Protein AF-A0A942PAL1-F1 (afdb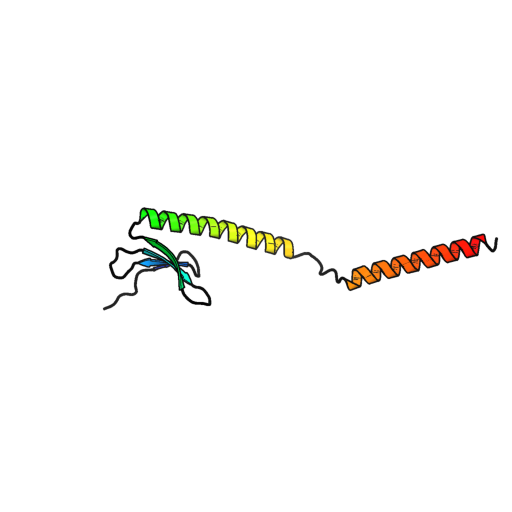_monomer)

Secondary structure (DSSP, 8-state):
--PPPPEEESSSSEEEEE-TTSS-EEEEEEETTEEEEEEEES-HHHHHHHHHHHHHHHHHHHHHHHHHHHHHTT-----HHHHHHHHHHHHHHHHHHHHHHHHHHH--

Mean predicted aligned error: 11.75 Å

Nearest PDB structures (foldseek):
  2ffg-assembly1_B  TM=6.424E-01  e=3.391E+00  Bacillus subtilis
  3s6g-assembly3_Y  TM=3.810E-01  e=1.963E+00  Maricaulis maris MCS10
  3s6h-assembly2_Y  TM=3.564E-01  e=1.449E+00  Maricaulis maris MCS10
  4nf1-assembly3_F  TM=3.445E-01  e=2.217E+00  Xylella fastidiosa Temecula1
  4nf9-assembly2_B  TM=4.362E-01  e=4.069E+00  Homo sapiens

Sequence (108 aa):
SGGVQPRLWLDAITHVVMGNDKRTYRLLTDTANGRRVLEESTDVPAMREAITRYVARRMVAREQALATTETREEAPKKSRGAVFAAFVLGALAGAAALFAAVWFTGNS

Structure (mmCIF, N/CA/C/O backbone):
data_AF-A0A942PAL1-F1
#
_entry.id   AF-A0A942PAL1-F1
#
loop_
_atom_site.group_PDB
_atom_site.id
_atom_site.type_symbol
_atom_site.label_atom_id
_atom_site.label_alt_id
_atom_site.label_comp_id
_atom_site.label_asym_id
_atom_site.label_entity_id
_atom_site.label_seq_id
_atom_site.pdbx_PDB_ins_code
_atom_site.Cartn_x
_atom_site.Cartn_y
_atom_site.Cartn_z
_atom_site.occupancy
_atom_site.B_iso_or_equiv
_atom_site.auth_seq_id
_atom_site.auth_comp_id
_atom_site.auth_asym_id
_atom_site.auth_atom_id
_atom_site.pdbx_PDB_model_num
ATOM 1 N N . SER A 1 1 ? -29.542 -5.592 16.926 1.00 44.38 1 SER A N 1
ATOM 2 C CA . SER A 1 1 ? -29.248 -4.677 15.802 1.00 44.38 1 SER A CA 1
ATOM 3 C C . SER A 1 1 ? -27.738 -4.497 15.696 1.00 44.38 1 SER A C 1
ATOM 5 O O . SER A 1 1 ? -27.172 -3.588 16.287 1.00 44.38 1 SER A O 1
ATOM 7 N N . GLY A 1 2 ? -27.052 -5.430 15.027 1.00 56.03 2 GLY A N 1
ATOM 8 C CA . GLY A 1 2 ? -25.597 -5.371 14.853 1.00 56.03 2 GLY A CA 1
ATOM 9 C C . GLY A 1 2 ? -25.242 -4.333 13.796 1.00 56.03 2 GLY A C 1
ATOM 10 O O . GLY A 1 2 ? -25.297 -4.630 12.608 1.00 56.03 2 GLY A O 1
ATOM 11 N N . GLY A 1 3 ? -24.954 -3.104 14.223 1.00 63.31 3 GLY A N 1
ATOM 12 C CA . GLY A 1 3 ? -24.419 -2.077 13.333 1.00 63.31 3 GLY A CA 1
ATOM 13 C C . GLY A 1 3 ? -23.101 -2.552 12.725 1.00 63.31 3 GLY A C 1
ATOM 14 O O . GLY A 1 3 ? -22.310 -3.214 13.398 1.00 63.31 3 GLY A O 1
ATOM 15 N N . VAL A 1 4 ? -22.880 -2.244 11.447 1.00 69.19 4 VAL A N 1
ATOM 16 C CA . VAL A 1 4 ? -21.623 -2.554 10.756 1.00 69.19 4 VAL A CA 1
ATOM 17 C C . VAL A 1 4 ? -20.461 -2.021 11.596 1.00 69.19 4 VAL A C 1
ATOM 19 O O . VAL A 1 4 ? -20.458 -0.848 11.968 1.00 69.19 4 VAL A O 1
ATOM 22 N N . GLN A 1 5 ? -19.492 -2.887 11.910 1.00 80.19 5 GLN A N 1
ATOM 23 C CA . GLN A 1 5 ? -18.290 -2.507 12.652 1.00 80.19 5 GLN A CA 1
ATOM 24 C C . GLN A 1 5 ? -17.651 -1.284 11.966 1.00 80.19 5 GLN A C 1
ATOM 26 O O . GLN A 1 5 ? -17.379 -1.366 10.762 1.00 80.19 5 GLN A O 1
ATOM 31 N N . PRO A 1 6 ? -17.434 -0.158 12.672 1.00 81.81 6 PRO A N 1
ATOM 32 C CA . PRO A 1 6 ? -16.880 1.042 12.058 1.00 81.81 6 PRO A CA 1
ATOM 33 C C . PRO A 1 6 ? -15.494 0.743 11.477 1.00 81.81 6 PRO A C 1
ATOM 35 O O . PRO A 1 6 ? -14.653 0.122 12.135 1.00 81.81 6 PRO A O 1
ATOM 38 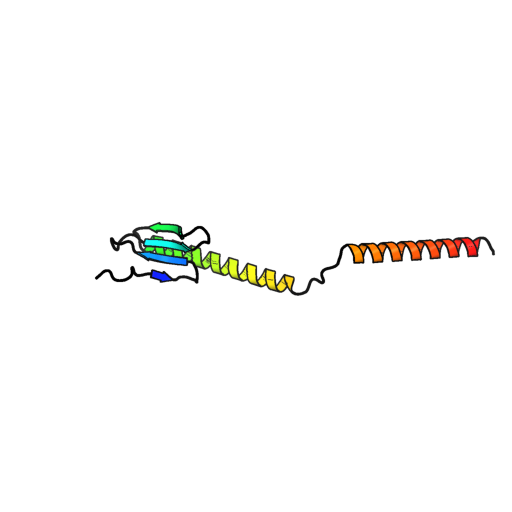N N . ARG A 1 7 ? -15.280 1.166 10.225 1.00 91.69 7 ARG A N 1
ATOM 39 C CA . ARG A 1 7 ? -14.028 0.987 9.479 1.00 91.69 7 ARG A CA 1
ATOM 40 C C . ARG A 1 7 ? -13.505 2.348 9.049 1.00 91.69 7 ARG A C 1
ATOM 42 O O . ARG A 1 7 ? -14.262 3.134 8.482 1.00 91.69 7 ARG A O 1
ATOM 49 N N . LEU A 1 8 ? -12.220 2.594 9.267 1.00 94.00 8 LEU A N 1
ATOM 50 C CA . LEU A 1 8 ? -11.511 3.743 8.715 1.00 94.00 8 LEU A CA 1
ATOM 51 C C . LEU A 1 8 ? -10.674 3.265 7.529 1.00 94.00 8 LEU A C 1
ATOM 53 O O . LEU A 1 8 ? -9.656 2.602 7.721 1.00 94.00 8 LEU A O 1
ATOM 57 N N . TRP A 1 9 ? -11.108 3.575 6.313 1.00 96.19 9 TRP A N 1
ATOM 58 C CA . TRP A 1 9 ? -10.365 3.238 5.100 1.00 96.19 9 TRP A CA 1
ATOM 59 C C . TRP A 1 9 ? -9.185 4.193 4.916 1.00 96.19 9 TRP A C 1
ATOM 61 O O . TRP A 1 9 ? -9.356 5.407 5.005 1.00 96.19 9 TRP A O 1
ATOM 71 N N . LEU A 1 10 ? -7.994 3.638 4.684 1.00 95.88 10 LEU A N 1
ATOM 72 C CA . LEU A 1 10 ? -6.776 4.404 4.399 1.00 95.88 10 LEU A CA 1
ATOM 73 C C . LEU A 1 10 ? -6.504 4.465 2.895 1.00 95.88 10 LEU A C 1
ATOM 75 O O . LEU A 1 10 ? -6.063 5.488 2.382 1.00 95.88 10 LEU A O 1
ATOM 79 N N . ASP A 1 11 ? -6.776 3.366 2.194 1.00 95.12 11 ASP A N 1
ATOM 80 C CA . ASP A 1 11 ? -6.765 3.271 0.737 1.00 95.12 11 ASP A CA 1
ATOM 81 C C . ASP A 1 11 ? -7.734 2.169 0.270 1.00 95.12 11 ASP A C 1
ATOM 83 O O . ASP A 1 11 ? -8.562 1.699 1.047 1.00 95.12 11 ASP A O 1
ATOM 87 N N . ALA A 1 12 ? -7.658 1.770 -1.003 1.00 94.81 12 ALA A N 1
ATOM 88 C CA . ALA A 1 12 ? -8.568 0.795 -1.604 1.00 94.81 12 ALA A CA 1
ATOM 89 C C . ALA A 1 12 ? -8.515 -0.611 -0.974 1.00 94.81 12 ALA A C 1
ATOM 91 O O . ALA A 1 12 ? -9.476 -1.361 -1.116 1.00 94.81 12 ALA A O 1
ATOM 92 N N . ILE A 1 13 ? -7.412 -0.986 -0.319 1.00 95.75 13 ILE 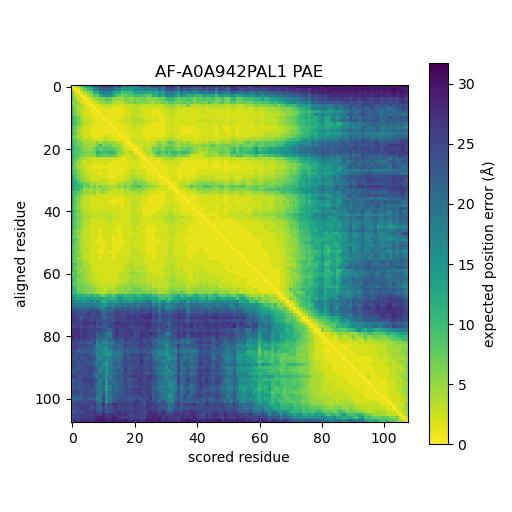A N 1
ATOM 93 C CA . ILE A 1 13 ? -7.218 -2.335 0.239 1.00 95.75 13 ILE A CA 1
ATOM 94 C C . ILE A 1 13 ? -6.870 -2.326 1.726 1.00 95.75 13 ILE A C 1
ATOM 96 O O . ILE A 1 13 ? -6.970 -3.362 2.376 1.00 95.75 13 ILE A O 1
ATOM 100 N N . THR A 1 14 ? -6.473 -1.185 2.284 1.00 97.56 14 THR A N 1
ATOM 101 C CA . THR A 1 14 ? -6.023 -1.075 3.669 1.00 97.56 14 THR A CA 1
ATOM 102 C C . THR A 1 14 ? -6.977 -0.227 4.493 1.00 97.56 14 THR A C 1
ATOM 104 O O . THR A 1 14 ? -7.330 0.895 4.124 1.00 97.56 14 THR A O 1
ATOM 107 N N . HIS A 1 15 ? -7.374 -0.749 5.650 1.00 96.94 15 HIS A N 1
ATOM 108 C CA . HIS A 1 15 ? -8.299 -0.084 6.558 1.00 96.94 15 HIS A CA 1
ATOM 109 C C . HIS A 1 15 ? -8.051 -0.481 8.014 1.00 96.94 15 HIS A C 1
ATOM 111 O O . HIS A 1 15 ? -7.497 -1.538 8.308 1.00 96.94 15 HIS A O 1
ATOM 117 N N . VAL A 1 16 ? -8.495 0.363 8.940 1.00 96.88 16 VAL A N 1
ATOM 118 C CA . VAL A 1 16 ? -8.510 0.068 10.374 1.00 96.88 16 VAL A CA 1
ATOM 119 C C . VAL A 1 16 ? -9.911 -0.365 10.775 1.00 96.88 16 VAL A C 1
ATOM 121 O O . VAL A 1 16 ? -10.891 0.309 10.454 1.00 96.88 16 VAL A O 1
ATOM 124 N N . VAL A 1 17 ? -10.009 -1.476 11.499 1.00 95.06 17 VAL A N 1
ATOM 125 C CA . VAL A 1 17 ? -11.244 -1.912 12.159 1.00 95.06 17 VAL A CA 1
ATOM 126 C C . VAL A 1 17 ? -11.083 -1.857 13.665 1.00 95.06 17 VAL A C 1
ATOM 128 O O . VAL A 1 17 ? -10.006 -2.109 14.204 1.00 95.06 17 VAL A O 1
ATOM 131 N N . MET A 1 18 ? -12.182 -1.560 14.344 1.00 92.56 18 MET A N 1
ATOM 132 C CA . MET A 1 18 ? -12.281 -1.691 15.790 1.00 92.56 18 MET A CA 1
ATOM 133 C C . MET A 1 18 ? -12.880 -3.060 16.127 1.00 92.56 18 MET A C 1
ATOM 135 O O . MET A 1 18 ? -13.830 -3.488 15.478 1.00 92.56 18 MET A O 1
ATOM 139 N N . GLY A 1 19 ? -12.338 -3.749 17.122 1.00 85.88 19 GLY A N 1
ATOM 140 C CA . GLY A 1 19 ? -12.866 -4.992 17.662 1.00 85.88 19 GLY A CA 1
ATOM 141 C C . GLY A 1 19 ? -14.240 -4.788 18.294 1.00 85.88 19 GLY A C 1
ATOM 142 O O . GLY A 1 19 ? -14.673 -3.668 18.577 1.00 85.88 19 GLY A O 1
ATOM 143 N N . ASN A 1 20 ? -14.950 -5.890 18.524 1.00 84.31 20 ASN A N 1
ATOM 144 C CA . ASN A 1 20 ? -16.290 -5.849 19.112 1.00 84.31 20 ASN A CA 1
ATOM 145 C C . ASN A 1 20 ? -16.298 -5.255 20.535 1.00 84.31 20 ASN A C 1
ATOM 147 O O . ASN A 1 20 ? -17.283 -4.658 20.958 1.00 84.31 20 ASN A O 1
ATOM 151 N N . ASP A 1 21 ? -15.173 -5.373 21.240 1.00 84.88 21 ASP A N 1
ATOM 152 C CA . ASP A 1 21 ? -14.913 -4.797 22.563 1.00 84.88 21 ASP A CA 1
ATOM 153 C C . ASP A 1 21 ? -14.716 -3.268 22.559 1.00 84.88 21 ASP A C 1
ATOM 155 O O . ASP A 1 21 ? -14.591 -2.662 23.623 1.00 84.88 21 ASP A O 1
ATOM 159 N N . LYS A 1 22 ? -14.676 -2.642 21.375 1.00 80.25 22 LYS A N 1
ATOM 160 C CA . LYS A 1 22 ? -14.361 -1.224 21.153 1.00 80.25 22 LYS A CA 1
ATOM 161 C C . LYS A 1 22 ? -13.008 -0.765 21.704 1.00 80.25 22 LYS A C 1
ATOM 163 O O . LYS A 1 22 ? -12.795 0.430 21.900 1.00 80.25 22 LYS A O 1
ATOM 168 N N . ARG A 1 23 ? -12.099 -1.700 21.973 1.00 87.88 23 ARG A N 1
ATOM 169 C CA . ARG A 1 23 ? -10.789 -1.422 22.577 1.00 87.88 23 ARG A CA 1
ATOM 170 C C . ARG A 1 23 ? -9.652 -1.848 21.685 1.00 87.88 23 ARG A C 1
ATOM 172 O O . ARG A 1 23 ? -8.616 -1.202 21.695 1.00 87.88 23 ARG A O 1
ATOM 179 N N . THR A 1 24 ? -9.856 -2.896 20.903 1.00 93.31 24 THR A N 1
ATOM 180 C CA . THR A 1 24 ? -8.819 -3.426 20.029 1.00 93.31 24 THR A CA 1
ATOM 181 C C . THR A 1 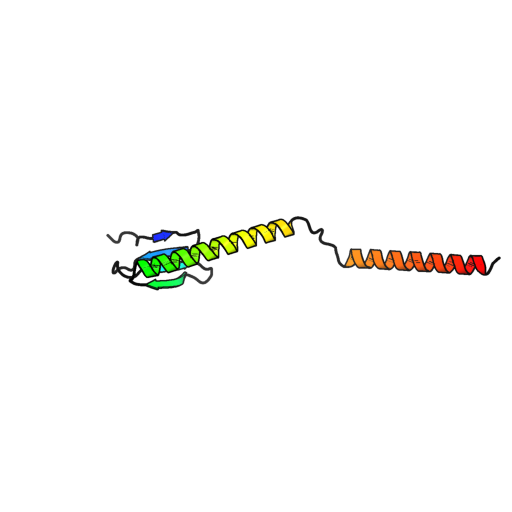24 ? -8.917 -2.778 18.653 1.00 93.31 24 THR A C 1
ATOM 183 O O . THR A 1 24 ? -9.951 -2.865 18.001 1.00 93.31 24 THR A O 1
ATOM 186 N N . TYR A 1 25 ? -7.856 -2.142 18.175 1.00 95.50 25 TYR A N 1
ATOM 187 C CA . TYR A 1 25 ? -7.747 -1.648 16.805 1.00 95.50 25 TYR A CA 1
ATOM 188 C C . TYR A 1 25 ? -6.895 -2.610 15.986 1.00 95.50 25 TYR A C 1
ATOM 190 O O . TYR A 1 25 ? -5.852 -3.073 16.446 1.00 95.50 25 TYR A O 1
ATOM 198 N N . ARG A 1 26 ? -7.312 -2.887 14.751 1.00 96.31 26 ARG A N 1
ATOM 199 C CA . ARG A 1 26 ? -6.565 -3.722 13.804 1.00 96.31 26 ARG A CA 1
ATOM 200 C C . ARG A 1 26 ? -6.414 -2.995 12.484 1.00 96.31 26 ARG A C 1
ATOM 202 O O . ARG A 1 26 ? -7.416 -2.677 11.848 1.00 96.31 26 ARG A O 1
ATOM 209 N N . LEU A 1 27 ? -5.174 -2.774 12.069 1.00 97.69 27 LEU A N 1
ATOM 210 C CA . LEU A 1 27 ? -4.834 -2.334 10.723 1.00 97.69 27 LEU A CA 1
ATOM 211 C C . LEU A 1 27 ? -4.777 -3.564 9.814 1.00 97.69 27 LEU A C 1
ATOM 213 O O . LEU A 1 27 ? -3.966 -4.466 10.025 1.00 97.69 27 LEU A O 1
ATOM 217 N N . LEU A 1 28 ? -5.649 -3.608 8.815 1.00 97.06 28 LEU A N 1
ATOM 218 C CA . LEU A 1 28 ? -5.838 -4.738 7.915 1.00 97.06 28 LEU A CA 1
ATOM 219 C C . LEU A 1 28 ? -5.535 -4.332 6.479 1.00 97.06 28 LEU A C 1
ATOM 221 O O . LEU A 1 28 ? -5.896 -3.234 6.066 1.00 97.06 28 LEU A O 1
ATOM 225 N N . THR A 1 29 ? -4.969 -5.257 5.711 1.00 97.06 29 THR A N 1
ATOM 226 C CA . THR A 1 29 ? -4.888 -5.180 4.250 1.00 97.06 29 THR A CA 1
ATOM 227 C C . THR A 1 29 ? -5.595 -6.379 3.635 1.00 97.06 29 THR A C 1
ATOM 229 O O . THR A 1 29 ? -5.313 -7.527 3.990 1.00 97.06 29 THR A O 1
ATOM 232 N N . ASP A 1 30 ? -6.480 -6.112 2.684 1.00 96.00 30 ASP A N 1
ATOM 233 C CA . ASP A 1 30 ? -7.086 -7.121 1.828 1.00 96.00 30 ASP A CA 1
ATOM 234 C C . ASP A 1 30 ? -6.071 -7.566 0.766 1.00 96.00 30 ASP A C 1
ATOM 236 O O . ASP A 1 30 ? -5.481 -6.761 0.045 1.00 96.00 30 ASP A O 1
ATOM 240 N N . THR A 1 31 ? -5.845 -8.873 0.680 1.00 94.25 31 THR A N 1
ATOM 241 C CA . THR A 1 31 ? -4.988 -9.505 -0.327 1.00 94.25 31 THR A CA 1
ATOM 242 C C . THR A 1 31 ? -5.776 -10.583 -1.063 1.00 94.25 31 THR A C 1
ATOM 244 O O . THR A 1 31 ? -6.825 -11.024 -0.591 1.00 94.25 31 THR A O 1
ATOM 247 N N . ALA A 1 32 ? -5.256 -11.065 -2.195 1.00 92.50 32 ALA A N 1
ATOM 248 C CA . ALA A 1 32 ? -5.879 -12.168 -2.931 1.00 92.50 32 ALA A CA 1
ATOM 249 C C . ALA A 1 32 ? -6.085 -13.429 -2.063 1.00 92.50 32 ALA A C 1
ATOM 251 O O . ALA A 1 32 ? -7.047 -14.163 -2.261 1.00 92.50 32 ALA A O 1
ATOM 252 N N . ASN A 1 33 ? -5.230 -13.633 -1.055 1.00 93.62 33 ASN A N 1
ATOM 253 C CA . ASN A 1 33 ? -5.285 -14.774 -0.138 1.00 93.62 33 ASN A CA 1
ATOM 254 C C . ASN A 1 33 ? -6.095 -14.477 1.141 1.00 93.62 33 ASN A C 1
ATOM 256 O O . ASN A 1 33 ? -6.008 -15.218 2.118 1.00 93.62 33 ASN A O 1
ATOM 260 N N . GLY A 1 34 ? -6.859 -13.382 1.162 1.00 92.50 34 GLY A N 1
ATOM 261 C CA . GLY A 1 34 ? -7.640 -12.936 2.311 1.00 92.50 34 GLY A CA 1
ATOM 262 C C . GLY A 1 34 ? -7.025 -11.743 3.044 1.00 92.50 34 GLY A C 1
ATOM 263 O O . GLY A 1 34 ? -6.183 -11.015 2.518 1.00 92.50 34 GLY A O 1
ATOM 264 N N . ARG A 1 35 ? -7.490 -11.512 4.274 1.00 93.75 35 ARG A N 1
ATOM 265 C CA . ARG A 1 35 ? -7.112 -10.355 5.098 1.00 93.75 35 ARG A CA 1
ATOM 266 C C . ARG A 1 35 ? -5.839 -10.619 5.886 1.00 93.75 35 ARG A C 1
ATOM 268 O O . ARG A 1 35 ? -5.763 -11.601 6.620 1.00 93.75 35 ARG A O 1
ATOM 275 N N . ARG A 1 36 ? -4.876 -9.703 5.795 1.00 96.25 36 ARG A N 1
ATOM 276 C CA . ARG A 1 36 ? -3.653 -9.705 6.603 1.00 96.25 36 ARG A CA 1
ATOM 277 C C . ARG A 1 36 ? -3.708 -8.588 7.639 1.00 96.25 36 ARG A C 1
ATOM 279 O O . ARG A 1 36 ? -3.916 -7.433 7.283 1.00 96.25 36 ARG A O 1
ATOM 286 N N . VAL A 1 37 ? -3.476 -8.928 8.906 1.00 96.44 37 VAL A N 1
ATOM 287 C CA . VAL A 1 37 ? -3.259 -7.941 9.973 1.00 96.44 37 VAL A CA 1
ATOM 288 C C . VAL A 1 37 ? -1.838 -7.407 9.844 1.00 96.44 37 VAL A C 1
ATOM 290 O O . VAL A 1 37 ? -0.880 -8.179 9.86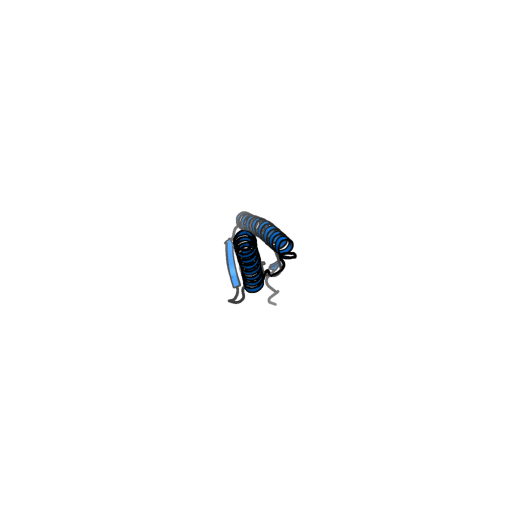6 1.00 96.44 37 VAL A O 1
ATOM 293 N N . LEU A 1 38 ? -1.708 -6.098 9.655 1.00 96.56 38 LEU A N 1
ATOM 294 C CA . LEU A 1 38 ? -0.420 -5.413 9.656 1.00 96.56 38 LEU A CA 1
ATOM 295 C C . LEU A 1 38 ? 0.005 -5.046 11.077 1.00 96.56 38 LEU A C 1
ATOM 297 O O . LEU A 1 38 ? 1.165 -5.227 11.423 1.00 96.56 38 LEU A O 1
ATOM 301 N N . GLU A 1 39 ? -0.939 -4.549 11.877 1.00 97.31 39 GLU A N 1
ATOM 302 C CA . GLU A 1 39 ? -0.718 -4.128 13.260 1.00 97.31 39 GLU A CA 1
ATOM 303 C C . GLU A 1 39 ? -2.012 -4.313 14.066 1.00 97.31 39 GLU A C 1
ATOM 305 O O . GLU A 1 39 ? -3.111 -4.067 13.557 1.00 97.31 39 GLU A O 1
ATOM 310 N N . GLU A 1 40 ? -1.888 -4.722 15.325 1.00 96.81 40 GLU A N 1
ATOM 311 C CA . GLU A 1 40 ? -2.984 -4.804 16.289 1.00 96.81 40 GLU A CA 1
ATOM 312 C C . GLU A 1 40 ? -2.557 -4.102 17.574 1.00 96.81 40 GLU A C 1
ATOM 314 O O . GLU A 1 40 ? -1.461 -4.339 18.076 1.00 96.81 40 GLU A O 1
ATOM 319 N N . SER A 1 41 ? -3.404 -3.217 18.092 1.00 95.94 41 SER A N 1
ATOM 320 C CA . SER A 1 41 ? -3.117 -2.490 19.325 1.00 95.94 41 SER A CA 1
ATOM 321 C C . SER A 1 41 ? -4.398 -2.061 20.019 1.00 95.94 41 SER A C 1
ATOM 323 O O . SER A 1 41 ? -5.383 -1.718 19.368 1.00 95.94 41 SER A O 1
ATOM 325 N N . THR A 1 42 ? -4.377 -2.036 21.348 1.00 95.69 42 THR A N 1
ATOM 326 C CA . THR A 1 42 ? -5.436 -1.423 22.159 1.00 95.69 42 THR A CA 1
ATOM 327 C C . THR A 1 42 ? -5.181 0.055 22.457 1.00 95.69 42 THR A C 1
ATOM 329 O O . THR A 1 42 ? -6.030 0.724 23.041 1.00 95.69 42 THR A O 1
ATOM 332 N N . ASP A 1 43 ? -4.007 0.565 22.082 1.00 95.19 43 ASP A N 1
ATOM 333 C CA . ASP A 1 43 ? -3.584 1.942 22.308 1.00 95.19 43 ASP A CA 1
ATOM 334 C C . ASP A 1 43 ? -3.717 2.788 21.032 1.00 95.19 43 ASP A C 1
ATOM 336 O O . ASP A 1 43 ? -3.218 2.433 19.958 1.00 95.19 43 ASP A O 1
ATOM 340 N N . VAL A 1 44 ? -4.397 3.930 21.153 1.00 93.56 44 VAL A N 1
ATOM 341 C CA . VAL A 1 44 ? -4.684 4.830 20.025 1.00 93.56 44 VAL A CA 1
ATOM 342 C C . VAL A 1 44 ? -3.408 5.505 19.498 1.00 93.56 44 VAL A C 1
ATOM 344 O O . VAL A 1 44 ? -3.204 5.473 18.284 1.00 93.56 44 VAL A O 1
ATOM 347 N N . PRO A 1 45 ? -2.534 6.097 20.338 1.00 96.81 45 PRO A N 1
ATOM 348 C CA . PRO A 1 45 ? -1.211 6.567 19.928 1.00 96.81 45 PRO A CA 1
ATOM 349 C C . PRO A 1 45 ? -0.396 5.545 19.127 1.00 96.81 45 PRO A C 1
ATOM 351 O O . PRO A 1 45 ? 0.073 5.884 18.039 1.00 96.81 45 PRO A O 1
ATOM 354 N N . ALA A 1 46 ? -0.283 4.302 19.605 1.00 96.56 46 ALA A N 1
ATOM 355 C CA . ALA A 1 46 ? 0.422 3.240 18.886 1.00 96.56 46 ALA A CA 1
ATOM 356 C C . ALA A 1 46 ? -0.209 2.950 17.512 1.00 96.56 46 ALA A C 1
ATOM 358 O O . ALA A 1 46 ? 0.489 2.901 16.498 1.00 96.56 46 ALA A O 1
ATOM 359 N N . MET A 1 47 ? -1.542 2.842 17.441 1.00 96.69 47 MET A N 1
ATOM 360 C CA . MET A 1 47 ? -2.238 2.640 16.165 1.00 96.69 47 MET A CA 1
ATOM 361 C C . MET A 1 47 ? -2.060 3.838 15.217 1.00 96.69 47 MET A C 1
ATOM 363 O O . MET A 1 47 ? -1.854 3.653 14.018 1.00 96.69 47 MET A O 1
ATOM 367 N N . ARG A 1 48 ? -2.070 5.074 15.733 1.00 97.00 48 ARG A N 1
ATOM 368 C CA . ARG A 1 48 ? -1.791 6.285 14.946 1.00 97.00 48 ARG A CA 1
ATOM 369 C C . ARG A 1 48 ? -0.399 6.224 14.330 1.00 97.00 48 ARG A C 1
ATOM 371 O O . ARG A 1 48 ? -0.244 6.540 13.155 1.00 97.00 48 ARG A O 1
ATOM 378 N N . GLU A 1 49 ? 0.607 5.825 15.100 1.00 98.25 49 GLU A N 1
ATOM 379 C CA . GLU A 1 49 ? 1.969 5.692 14.588 1.00 98.25 49 GLU A CA 1
ATOM 380 C C . GLU A 1 49 ? 2.063 4.618 13.496 1.00 98.25 49 GLU A C 1
ATOM 382 O O . GLU A 1 49 ? 2.660 4.864 12.445 1.00 98.25 49 GLU A O 1
ATOM 387 N N . ALA A 1 50 ? 1.415 3.467 13.696 1.00 98.00 50 ALA A N 1
ATOM 388 C CA . ALA A 1 50 ? 1.347 2.406 12.695 1.00 98.00 50 ALA A CA 1
ATOM 389 C C . ALA A 1 50 ? 0.706 2.894 11.382 1.00 98.00 50 ALA A C 1
ATOM 391 O O . ALA A 1 50 ? 1.249 2.648 10.299 1.00 98.00 50 ALA A O 1
ATOM 392 N N . ILE A 1 51 ? -0.395 3.652 11.472 1.00 97.75 51 ILE A N 1
ATOM 393 C CA . ILE A 1 51 ? -1.057 4.289 10.323 1.00 97.75 51 ILE A CA 1
ATOM 394 C C . ILE A 1 51 ? -0.107 5.269 9.630 1.00 97.75 51 ILE A C 1
ATOM 396 O O . ILE A 1 51 ? 0.094 5.167 8.420 1.00 97.75 51 ILE A O 1
ATOM 400 N N . THR A 1 52 ? 0.523 6.186 10.369 1.00 97.81 52 THR A N 1
ATOM 401 C CA . THR A 1 52 ? 1.462 7.166 9.799 1.00 97.81 52 THR A CA 1
ATOM 402 C C . THR A 1 52 ? 2.609 6.472 9.068 1.00 97.81 52 THR A C 1
ATOM 404 O O . THR A 1 52 ? 2.938 6.826 7.936 1.00 97.81 52 THR A O 1
ATOM 407 N N . ARG A 1 53 ? 3.187 5.433 9.677 1.00 98.12 53 ARG A N 1
ATOM 408 C CA . ARG A 1 53 ? 4.275 4.647 9.086 1.00 98.12 53 ARG A CA 1
ATOM 409 C C . ARG A 1 53 ? 3.824 3.911 7.823 1.00 98.12 53 ARG A C 1
ATOM 411 O O . ARG A 1 53 ? 4.585 3.819 6.859 1.00 98.12 53 ARG A O 1
ATOM 418 N N . TYR A 1 54 ? 2.601 3.379 7.816 1.00 97.12 54 TYR A N 1
ATOM 419 C CA . TYR A 1 54 ? 2.003 2.760 6.636 1.00 97.12 54 TYR A CA 1
ATOM 420 C C . TYR A 1 54 ? 1.853 3.766 5.493 1.00 97.12 54 TYR A C 1
ATOM 422 O O . TYR A 1 54 ? 2.370 3.523 4.401 1.00 97.12 54 TYR A O 1
ATOM 430 N N . VAL A 1 55 ? 1.203 4.902 5.759 1.00 96.94 55 VAL A N 1
ATOM 431 C CA . VAL A 1 55 ? 0.923 5.930 4.750 1.00 96.94 55 VAL A CA 1
ATOM 432 C C . VAL A 1 55 ? 2.223 6.477 4.167 1.00 96.94 55 VAL A C 1
ATOM 434 O O . VAL A 1 55 ? 2.367 6.495 2.947 1.00 96.94 55 VAL A O 1
ATOM 437 N N . ALA A 1 56 ? 3.210 6.803 5.006 1.00 98.00 56 ALA A N 1
ATOM 438 C CA . ALA A 1 56 ? 4.515 7.279 4.550 1.00 98.00 56 ALA A CA 1
ATOM 439 C C . ALA A 1 56 ? 5.180 6.295 3.572 1.00 98.00 56 ALA A C 1
ATOM 441 O O . ALA A 1 56 ? 5.571 6.673 2.467 1.00 98.00 56 ALA A O 1
ATOM 442 N N . ARG A 1 57 ? 5.240 5.002 3.926 1.00 96.88 57 ARG A N 1
ATOM 443 C CA . ARG A 1 57 ? 5.789 3.971 3.028 1.00 96.88 57 ARG A CA 1
ATOM 444 C C . ARG A 1 57 ? 4.984 3.836 1.740 1.00 96.88 57 ARG A C 1
ATOM 446 O O . ARG A 1 57 ? 5.568 3.628 0.678 1.00 96.88 57 ARG A O 1
ATOM 453 N N . ARG A 1 58 ? 3.654 3.930 1.816 1.00 96.31 58 ARG A N 1
ATOM 454 C CA . ARG A 1 58 ? 2.792 3.758 0.645 1.00 96.31 58 ARG A CA 1
ATOM 455 C C . ARG A 1 58 ? 2.916 4.919 -0.338 1.00 96.31 58 ARG A C 1
ATOM 457 O O . ARG A 1 58 ? 2.911 4.664 -1.540 1.00 96.31 58 ARG A O 1
ATOM 464 N N . MET A 1 59 ? 3.081 6.147 0.154 1.00 96.50 59 MET A N 1
ATOM 465 C CA . MET A 1 59 ? 3.327 7.330 -0.677 1.00 96.50 59 MET A CA 1
ATOM 466 C C . MET A 1 59 ? 4.632 7.183 -1.463 1.00 96.50 59 MET A C 1
ATOM 468 O O . MET A 1 59 ? 4.607 7.255 -2.689 1.00 96.50 59 MET A O 1
ATOM 472 N N . VAL A 1 60 ? 5.731 6.831 -0.787 1.00 96.44 60 VAL A N 1
ATOM 473 C CA . VAL A 1 60 ? 7.033 6.607 -1.440 1.00 96.44 60 VAL A CA 1
ATOM 474 C C . VAL A 1 60 ? 6.963 5.469 -2.464 1.00 96.44 60 VAL A C 1
ATOM 476 O O . VAL A 1 60 ? 7.425 5.612 -3.593 1.00 96.44 60 VAL A O 1
ATOM 479 N N . ALA A 1 61 ? 6.335 4.343 -2.112 1.00 95.06 61 ALA A N 1
ATOM 480 C CA . ALA A 1 61 ? 6.171 3.223 -3.039 1.00 95.06 61 ALA A CA 1
ATOM 481 C C . ALA A 1 61 ? 5.342 3.603 -4.280 1.00 95.06 61 ALA A C 1
ATOM 483 O O . ALA A 1 61 ? 5.599 3.099 -5.374 1.00 95.06 61 ALA A O 1
ATOM 484 N N . ARG A 1 62 ? 4.342 4.480 -4.122 1.00 94.12 62 ARG A N 1
ATOM 485 C CA . ARG A 1 62 ? 3.537 4.988 -5.238 1.00 94.12 62 ARG A CA 1
ATOM 486 C C . ARG A 1 62 ? 4.372 5.876 -6.155 1.00 94.12 62 ARG A C 1
ATOM 488 O O . ARG A 1 62 ? 4.315 5.681 -7.363 1.00 94.12 62 ARG A O 1
ATOM 495 N N . GLU A 1 63 ? 5.141 6.810 -5.605 1.00 94.62 63 GLU A N 1
ATOM 496 C CA . GLU A 1 63 ? 6.019 7.684 -6.395 1.00 94.62 63 GLU A CA 1
ATOM 497 C C . GLU A 1 63 ? 7.049 6.880 -7.194 1.00 94.62 63 GLU A C 1
ATOM 499 O O . GLU A 1 63 ? 7.190 7.087 -8.396 1.00 94.62 63 GLU A O 1
ATOM 504 N N . GLN A 1 64 ? 7.689 5.883 -6.575 1.00 92.44 64 GLN A N 1
ATOM 505 C CA . GLN A 1 64 ? 8.637 5.003 -7.269 1.00 92.44 64 GLN A CA 1
ATOM 506 C C . GLN A 1 64 ? 7.985 4.204 -8.408 1.00 92.44 64 GLN A C 1
ATOM 508 O O . GLN A 1 64 ? 8.584 4.038 -9.473 1.00 92.44 64 GLN A O 1
ATOM 513 N N . ALA A 1 65 ? 6.757 3.713 -8.209 1.00 92.06 65 ALA A N 1
ATOM 514 C CA . ALA A 1 65 ? 6.021 2.992 -9.245 1.00 92.06 65 ALA A CA 1
ATOM 515 C C . ALA A 1 65 ? 5.662 3.897 -10.437 1.00 92.06 65 ALA A C 1
ATOM 517 O O . ALA A 1 65 ? 5.767 3.464 -11.586 1.00 92.06 65 ALA A O 1
ATOM 518 N N . LEU A 1 66 ? 5.284 5.153 -10.175 1.00 90.75 66 LEU A N 1
ATOM 519 C CA . LEU A 1 66 ? 5.010 6.143 -11.219 1.00 90.75 66 LEU A CA 1
ATOM 520 C C . LEU A 1 66 ? 6.285 6.499 -11.992 1.00 90.75 66 LEU A C 1
ATOM 522 O O . LEU A 1 66 ? 6.303 6.346 -13.208 1.00 90.75 66 LEU A O 1
ATOM 526 N N . ALA A 1 67 ? 7.380 6.817 -11.297 1.00 89.00 67 ALA A N 1
ATOM 527 C CA . ALA A 1 67 ? 8.667 7.123 -11.928 1.00 89.00 67 ALA A CA 1
ATOM 528 C C . ALA A 1 67 ? 9.206 5.956 -12.785 1.00 89.00 67 ALA A C 1
ATOM 530 O O . ALA A 1 67 ? 9.760 6.152 -13.869 1.00 89.00 67 ALA A O 1
ATOM 531 N N . THR A 1 68 ? 9.003 4.711 -12.334 1.00 82.94 68 THR A N 1
ATOM 532 C CA . THR A 1 68 ? 9.368 3.508 -13.108 1.00 82.94 68 THR A CA 1
ATOM 533 C C . THR A 1 68 ? 8.523 3.367 -14.375 1.00 82.94 68 THR A C 1
ATOM 535 O O . THR A 1 68 ? 9.026 2.918 -15.405 1.00 82.94 68 THR A O 1
ATOM 538 N N . THR A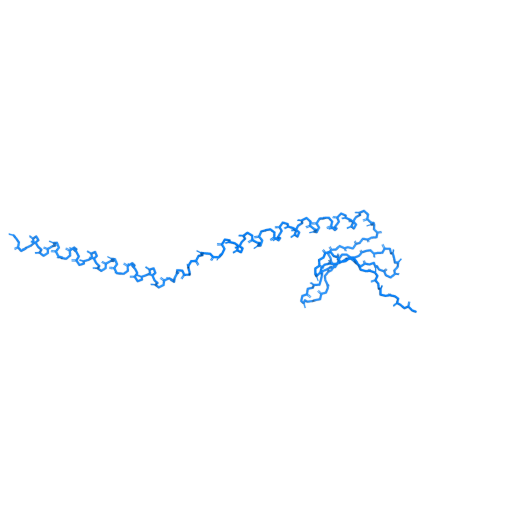 1 69 ? 7.241 3.730 -14.302 1.00 74.62 69 THR A N 1
ATOM 539 C CA . THR A 1 69 ? 6.322 3.669 -15.446 1.00 74.62 69 THR A CA 1
ATOM 540 C C . THR A 1 69 ? 6.691 4.724 -16.487 1.00 74.62 69 THR A C 1
ATOM 542 O O . THR A 1 69 ? 6.822 4.374 -17.656 1.00 74.62 69 THR A O 1
ATOM 545 N N . GLU A 1 70 ? 6.985 5.956 -16.059 1.00 68.12 70 GLU A N 1
ATOM 546 C CA . GLU A 1 70 ? 7.451 7.048 -16.932 1.00 68.12 70 GLU A CA 1
ATOM 547 C C . GLU A 1 70 ? 8.767 6.693 -17.643 1.00 68.12 70 GLU A C 1
ATOM 549 O O . GLU A 1 70 ? 8.907 6.879 -18.847 1.00 68.12 70 GLU A O 1
ATOM 554 N N . THR A 1 71 ? 9.715 6.064 -16.940 1.00 63.47 71 THR A N 1
ATOM 555 C CA . THR A 1 71 ? 10.974 5.598 -17.557 1.00 63.47 71 THR A CA 1
ATOM 556 C C . THR A 1 71 ? 10.743 4.507 -18.614 1.00 63.47 71 THR A C 1
ATOM 558 O O . THR A 1 71 ? 11.579 4.282 -19.491 1.00 63.47 71 THR A O 1
ATOM 561 N N . ARG A 1 72 ? 9.619 3.783 -18.538 1.00 58.97 72 ARG A N 1
ATOM 562 C CA . ARG A 1 72 ? 9.324 2.649 -19.417 1.00 58.97 72 ARG A CA 1
ATOM 563 C C . ARG A 1 72 ? 8.593 3.041 -20.705 1.00 58.97 72 ARG A C 1
ATOM 565 O O . ARG A 1 72 ? 8.537 2.205 -21.608 1.00 58.97 72 ARG A O 1
ATOM 572 N N . GLU A 1 73 ? 8.086 4.266 -20.827 1.00 59.44 73 GLU A N 1
ATOM 573 C CA . GLU A 1 73 ? 7.263 4.677 -21.974 1.00 59.44 73 GLU A CA 1
ATOM 574 C C . GLU A 1 73 ? 8.026 4.846 -23.305 1.00 59.44 73 GLU A C 1
ATOM 576 O O . GLU A 1 73 ? 7.385 4.812 -24.351 1.00 59.44 73 GLU A O 1
ATOM 581 N N . GLU A 1 74 ? 9.368 4.882 -23.338 1.00 58.31 74 GLU A N 1
ATOM 582 C CA . GLU A 1 74 ? 10.111 5.127 -24.598 1.00 58.31 74 GLU A CA 1
ATOM 583 C C . GLU A 1 74 ? 11.354 4.251 -24.854 1.00 58.31 74 GLU A C 1
ATOM 585 O O . GLU A 1 74 ? 12.268 4.641 -25.580 1.00 58.31 74 GLU A O 1
ATOM 590 N N . ALA A 1 75 ? 11.422 3.021 -24.340 1.00 61.81 75 ALA A N 1
ATOM 591 C CA . ALA A 1 75 ? 12.436 2.085 -24.836 1.00 61.81 75 ALA A CA 1
ATOM 592 C C . ALA A 1 75 ? 11.876 1.306 -26.042 1.00 61.81 75 ALA A C 1
ATOM 594 O O . ALA A 1 75 ? 11.089 0.372 -25.827 1.00 61.81 75 ALA A O 1
ATOM 595 N N . PRO A 1 76 ? 12.266 1.606 -27.306 1.00 62.03 76 PRO A N 1
ATOM 596 C CA . PRO A 1 76 ? 11.921 0.728 -28.414 1.00 62.03 76 PRO A CA 1
ATOM 597 C C . PRO A 1 76 ? 12.431 -0.663 -28.060 1.00 62.03 76 PRO A C 1
ATOM 599 O O . PRO A 1 76 ? 13.579 -0.833 -27.638 1.00 62.03 76 PRO A O 1
ATOM 602 N N . LYS A 1 77 ? 11.560 -1.666 -28.192 1.00 64.06 77 LYS A N 1
ATOM 603 C CA . LYS A 1 77 ? 11.874 -3.071 -27.926 1.00 64.06 77 LYS A CA 1
ATOM 604 C C . LYS A 1 77 ? 12.930 -3.509 -28.950 1.00 64.06 77 LYS A C 1
ATOM 606 O O . LYS A 1 77 ? 12.596 -4.085 -29.982 1.00 64.06 77 LYS A O 1
ATOM 611 N N . LYS A 1 78 ? 14.206 -3.172 -28.720 1.00 63.34 78 LYS A N 1
ATOM 612 C CA . LYS A 1 78 ? 15.315 -3.497 -29.618 1.00 63.34 78 LYS A CA 1
ATOM 613 C C . LYS A 1 78 ? 15.397 -5.012 -29.655 1.00 63.34 78 LYS A C 1
ATOM 615 O O . LYS A 1 78 ? 15.844 -5.648 -28.699 1.00 63.34 78 LYS A O 1
ATOM 620 N N . SER A 1 79 ? 14.861 -5.606 -30.718 1.00 74.81 79 SER A N 1
ATOM 621 C CA . SER A 1 79 ? 14.860 -7.053 -30.846 1.00 74.81 79 SER A CA 1
ATOM 622 C C . SER A 1 79 ? 16.318 -7.494 -30.956 1.00 74.81 79 SER A C 1
ATOM 624 O O . SER A 1 79 ? 17.107 -6.909 -31.702 1.00 74.81 79 SER A O 1
ATOM 626 N N . ARG A 1 80 ? 16.710 -8.513 -30.184 1.00 76.00 80 ARG A N 1
ATOM 627 C CA . ARG A 1 80 ? 18.083 -9.050 -30.234 1.00 76.00 80 ARG A CA 1
ATOM 628 C C . ARG A 1 80 ? 18.463 -9.462 -31.666 1.00 76.00 80 ARG A C 1
ATOM 630 O O . ARG A 1 80 ? 19.620 -9.325 -32.045 1.00 76.00 80 ARG A O 1
ATOM 637 N N . GLY A 1 81 ? 17.477 -9.864 -32.476 1.00 83.50 81 GLY A N 1
ATOM 638 C CA . GLY A 1 81 ? 17.639 -10.155 -33.902 1.00 83.50 81 GLY A CA 1
ATOM 639 C C . GLY A 1 81 ? 18.009 -8.937 -34.754 1.00 83.50 81 GLY A C 1
ATOM 640 O O . GLY A 1 81 ? 18.885 -9.054 -35.601 1.00 83.50 81 GLY A O 1
ATOM 641 N N . ALA A 1 82 ? 17.430 -7.758 -34.501 1.00 85.62 82 ALA A N 1
ATOM 642 C CA . ALA A 1 82 ? 17.788 -6.539 -35.233 1.00 85.62 82 ALA A CA 1
ATOM 643 C C . ALA A 1 82 ? 19.237 -6.107 -34.959 1.00 85.62 82 ALA A C 1
ATOM 645 O O . ALA A 1 82 ? 19.936 -5.657 -35.864 1.00 85.62 82 ALA A O 1
ATOM 646 N N . VAL A 1 83 ? 19.714 -6.292 -33.723 1.00 87.31 83 VAL A N 1
ATOM 647 C CA . VAL A 1 83 ? 21.117 -6.016 -33.366 1.00 87.31 83 VAL A CA 1
ATOM 648 C C . VAL A 1 83 ? 22.062 -6.968 -34.090 1.00 87.31 83 VAL A C 1
ATOM 650 O O . VAL A 1 83 ? 23.061 -6.535 -34.657 1.00 87.31 83 VAL A O 1
ATOM 653 N N . PHE A 1 84 ? 21.728 -8.258 -34.099 1.00 92.81 84 PHE A N 1
ATOM 654 C CA . PHE A 1 84 ? 22.525 -9.270 -34.779 1.00 92.81 84 PHE A CA 1
ATOM 655 C C . PHE A 1 84 ? 22.553 -9.053 -36.297 1.00 92.81 84 PHE A C 1
ATOM 657 O O . PHE A 1 84 ? 23.619 -9.098 -36.900 1.00 92.81 84 PHE A O 1
ATOM 664 N N . ALA A 1 85 ? 21.409 -8.733 -36.906 1.00 91.50 85 ALA A N 1
ATOM 665 C CA . ALA A 1 85 ? 21.325 -8.430 -38.331 1.00 91.50 85 ALA A CA 1
ATOM 666 C C . ALA A 1 85 ? 22.191 -7.221 -38.712 1.00 91.50 85 ALA A C 1
ATOM 668 O O . ALA A 1 85 ? 22.952 -7.301 -39.672 1.00 91.50 85 ALA A O 1
ATOM 669 N N . ALA A 1 86 ? 22.141 -6.133 -37.934 1.00 92.56 86 ALA A N 1
ATOM 670 C CA . ALA A 1 86 ? 22.986 -4.962 -38.166 1.00 92.56 86 ALA A CA 1
ATOM 671 C C . ALA A 1 86 ? 24.486 -5.295 -38.053 1.00 92.56 86 ALA A C 1
ATOM 673 O O . ALA A 1 86 ? 25.284 -4.823 -38.860 1.00 92.56 86 ALA A O 1
ATOM 674 N N . PHE A 1 87 ? 24.863 -6.145 -37.091 1.00 93.62 87 PHE A N 1
ATOM 675 C CA . PHE A 1 87 ? 26.242 -6.608 -36.935 1.00 93.62 87 PHE A CA 1
ATOM 676 C C . PHE A 1 87 ? 26.711 -7.444 -38.133 1.00 93.62 87 PHE A C 1
ATOM 678 O O . PHE A 1 87 ? 27.768 -7.167 -38.694 1.00 93.62 87 PHE A O 1
ATOM 685 N N . VAL A 1 88 ? 25.916 -8.432 -38.558 1.00 96.38 88 VAL A N 1
ATOM 686 C CA . VAL A 1 88 ? 26.243 -9.288 -39.711 1.00 96.38 88 VAL A CA 1
ATOM 687 C C . VAL A 1 88 ? 26.349 -8.459 -40.987 1.00 96.38 88 VAL A C 1
ATOM 689 O O . VAL A 1 88 ? 27.290 -8.636 -41.756 1.00 96.38 88 VAL A O 1
ATOM 692 N N . LEU A 1 89 ? 25.429 -7.516 -41.194 1.00 96.38 89 LEU A N 1
ATOM 693 C CA . LEU A 1 89 ? 25.434 -6.649 -42.370 1.00 96.38 89 LEU A CA 1
ATOM 694 C C . LEU A 1 89 ? 26.686 -5.758 -42.406 1.00 96.38 89 LEU A C 1
ATOM 696 O O . LEU A 1 89 ? 27.324 -5.640 -43.450 1.00 96.38 89 LEU A O 1
ATOM 700 N N . GLY A 1 90 ? 27.090 -5.212 -41.254 1.00 95.69 90 GLY A N 1
ATOM 701 C CA . GLY A 1 90 ? 28.347 -4.475 -41.116 1.00 95.69 90 GLY A CA 1
ATOM 702 C C . GLY A 1 90 ? 29.585 -5.342 -41.367 1.00 95.69 90 GLY A C 1
ATOM 703 O O . GLY A 1 90 ? 30.488 -4.924 -42.089 1.00 95.69 90 GLY A O 1
ATOM 704 N N . ALA A 1 91 ? 29.619 -6.566 -40.831 1.00 96.88 91 ALA A N 1
ATOM 705 C CA . ALA A 1 91 ? 30.733 -7.493 -41.028 1.00 96.88 91 ALA A CA 1
ATOM 706 C C . ALA A 1 91 ? 30.897 -7.899 -42.502 1.00 96.88 91 ALA A C 1
ATOM 708 O O . ALA A 1 91 ? 32.015 -7.907 -43.016 1.00 96.88 91 ALA A O 1
ATOM 709 N N . LEU A 1 92 ? 29.791 -8.180 -43.200 1.00 97.00 92 LEU A N 1
ATOM 710 C CA . LEU A 1 92 ? 29.803 -8.514 -44.627 1.00 97.00 92 LEU A CA 1
ATOM 711 C C . LEU A 1 92 ? 30.256 -7.332 -45.490 1.00 97.00 92 LEU A C 1
ATOM 713 O O . LEU A 1 92 ? 31.084 -7.516 -46.379 1.00 97.00 92 LEU A O 1
ATOM 717 N N . ALA A 1 93 ? 29.766 -6.121 -45.206 1.00 96.94 93 ALA A N 1
ATOM 718 C CA . ALA A 1 93 ? 30.202 -4.914 -45.907 1.00 96.94 93 ALA A CA 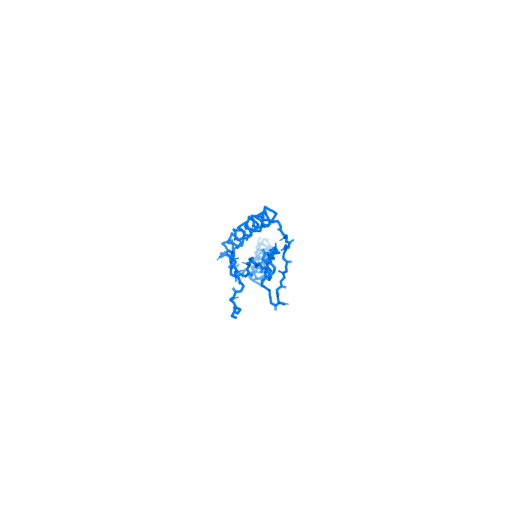1
ATOM 719 C C . ALA A 1 93 ? 31.704 -4.650 -45.701 1.00 96.94 93 ALA A C 1
ATOM 721 O O . ALA A 1 93 ? 32.420 -4.365 -46.662 1.00 96.94 93 ALA A O 1
ATOM 722 N N . GLY A 1 94 ? 32.197 -4.809 -44.468 1.00 95.12 94 GLY A N 1
ATOM 723 C CA . GLY A 1 94 ? 33.620 -4.690 -44.152 1.00 95.12 94 GLY A CA 1
ATOM 724 C C . GLY A 1 94 ? 34.476 -5.729 -44.880 1.00 95.12 94 GLY A C 1
ATOM 725 O O . GLY A 1 94 ? 35.489 -5.379 -45.480 1.00 95.12 94 GLY A O 1
ATOM 726 N N . ALA A 1 95 ? 34.046 -6.994 -44.896 1.00 96.38 95 ALA A N 1
ATOM 727 C CA . ALA A 1 95 ? 34.746 -8.057 -45.613 1.00 96.38 95 ALA A CA 1
ATOM 728 C C . ALA A 1 95 ? 34.796 -7.795 -47.126 1.00 96.38 95 ALA A C 1
ATOM 730 O O . ALA A 1 95 ? 35.854 -7.944 -47.732 1.00 96.38 95 ALA A O 1
ATOM 731 N N . ALA A 1 96 ? 33.688 -7.347 -47.726 1.00 95.75 96 ALA A N 1
ATOM 732 C CA . ALA A 1 96 ? 33.634 -6.999 -49.144 1.00 95.75 96 ALA A CA 1
ATOM 733 C C . ALA A 1 96 ? 34.576 -5.834 -49.493 1.00 95.75 96 ALA A C 1
ATOM 735 O O . ALA A 1 96 ? 35.276 -5.898 -50.502 1.00 95.75 96 ALA A O 1
ATOM 736 N N . ALA A 1 97 ? 34.645 -4.804 -48.644 1.00 94.50 97 ALA A N 1
ATOM 737 C CA . ALA A 1 97 ? 35.564 -3.682 -48.830 1.00 94.50 97 ALA A CA 1
ATOM 738 C C . ALA A 1 97 ? 37.037 -4.120 -48.753 1.00 94.50 97 ALA A C 1
ATOM 740 O O . ALA A 1 97 ? 37.837 -3.722 -49.599 1.00 94.50 97 ALA A O 1
ATOM 741 N N . LEU A 1 98 ? 37.391 -4.979 -47.789 1.00 95.06 98 LEU A N 1
ATOM 742 C CA . LEU A 1 98 ? 38.739 -5.552 -47.695 1.00 95.06 98 LEU A CA 1
ATOM 743 C C . LEU A 1 98 ? 39.076 -6.402 -48.925 1.00 95.06 98 LEU A C 1
ATOM 745 O O . LEU A 1 98 ? 40.174 -6.291 -49.465 1.00 95.06 98 LEU A O 1
ATOM 749 N N . PHE A 1 99 ? 38.128 -7.211 -49.398 1.00 94.06 99 PHE A N 1
ATOM 750 C CA . PHE A 1 99 ? 38.317 -8.045 -50.583 1.00 94.06 99 PHE A CA 1
ATOM 751 C C . PHE A 1 99 ? 38.540 -7.200 -51.843 1.00 94.06 99 PHE A C 1
ATOM 753 O O . PHE A 1 99 ? 39.459 -7.467 -52.614 1.00 94.06 99 PHE A O 1
ATOM 760 N N . ALA A 1 100 ? 37.742 -6.143 -52.022 1.00 92.00 100 ALA A N 1
ATOM 761 C CA . ALA A 1 100 ? 37.897 -5.200 -53.122 1.00 92.00 100 ALA A CA 1
ATOM 762 C C . ALA A 1 100 ? 39.244 -4.467 -53.061 1.00 92.00 100 ALA A C 1
ATOM 764 O O . ALA A 1 100 ? 39.900 -4.328 -54.089 1.00 92.00 100 ALA A O 1
ATOM 765 N N . ALA A 1 101 ? 39.687 -4.050 -51.870 1.00 92.56 101 ALA A N 1
ATOM 766 C CA . ALA A 1 101 ? 40.987 -3.408 -51.688 1.00 92.56 101 ALA A CA 1
ATOM 767 C C . ALA A 1 101 ? 42.144 -4.338 -52.084 1.00 92.56 101 ALA A C 1
ATOM 769 O O . 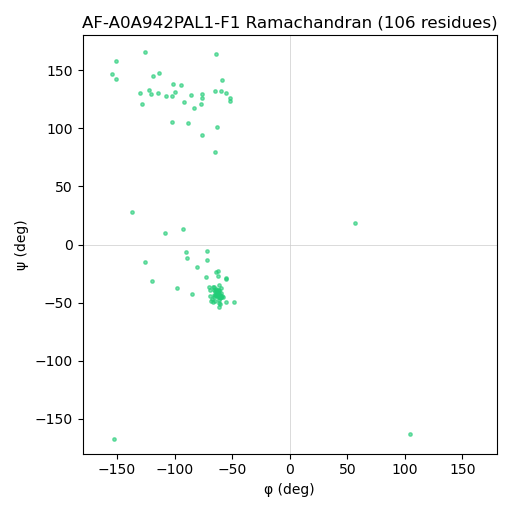ALA A 1 101 ? 43.004 -3.943 -52.866 1.00 92.56 101 ALA A O 1
ATOM 770 N N . VAL A 1 102 ? 42.126 -5.592 -51.614 1.00 93.81 102 VAL A N 1
ATOM 771 C CA . VAL A 1 102 ? 43.144 -6.597 -51.968 1.00 93.81 102 VAL A CA 1
ATOM 772 C C . VAL A 1 102 ? 43.152 -6.872 -53.471 1.00 93.81 102 VAL A C 1
ATOM 774 O O . VAL A 1 102 ? 44.220 -6.920 -54.077 1.00 93.81 102 VAL A O 1
ATOM 777 N N . TRP A 1 103 ? 41.977 -7.010 -54.089 1.00 92.50 103 TRP A N 1
ATOM 778 C CA . TRP A 1 103 ? 41.863 -7.211 -55.534 1.00 92.50 103 TRP A CA 1
ATOM 779 C C . TRP A 1 103 ? 42.449 -6.038 -56.326 1.00 92.50 103 TRP A C 1
ATOM 781 O O . TRP A 1 103 ? 43.179 -6.244 -57.292 1.00 92.50 103 TRP A O 1
ATOM 791 N N . PHE A 1 104 ? 42.159 -4.804 -55.905 1.00 90.12 104 PHE A N 1
ATOM 792 C CA . PHE A 1 104 ? 42.620 -3.605 -56.601 1.00 90.12 104 PHE A CA 1
ATOM 793 C C . PHE A 1 104 ? 44.133 -3.410 -56.480 1.00 90.12 104 PHE A C 1
ATOM 795 O O . PHE A 1 104 ? 44.764 -3.050 -57.462 1.00 90.12 104 PHE A O 1
ATOM 802 N N . THR A 1 105 ? 44.720 -3.694 -55.312 1.00 86.25 105 THR A N 1
ATOM 803 C CA . THR A 1 105 ? 46.179 -3.638 -55.109 1.00 86.25 105 THR A CA 1
ATOM 804 C C . THR A 1 105 ? 46.916 -4.794 -55.790 1.00 86.25 105 THR A C 1
ATOM 806 O O . THR A 1 105 ? 48.073 -4.642 -56.160 1.00 86.25 105 THR A O 1
ATOM 809 N N . GLY A 1 106 ? 46.273 -5.952 -55.962 1.00 80.25 106 GLY A N 1
ATOM 810 C CA . GLY A 1 106 ? 46.863 -7.101 -56.655 1.00 80.25 106 GLY A CA 1
ATOM 811 C C . GLY A 1 106 ? 46.798 -7.032 -58.188 1.00 80.25 106 GLY A C 1
ATOM 812 O O . GLY A 1 106 ? 47.539 -7.751 -58.850 1.00 80.25 106 GLY A O 1
ATOM 813 N N . ASN A 1 107 ? 45.916 -6.198 -58.751 1.00 74.31 107 ASN A N 1
ATOM 814 C CA . ASN A 1 107 ? 45.676 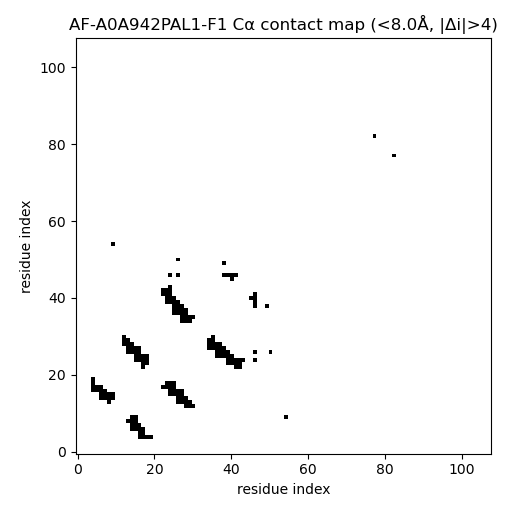-6.062 -60.197 1.00 74.31 107 ASN A CA 1
ATOM 815 C C . ASN A 1 107 ? 46.223 -4.736 -60.785 1.00 74.31 107 ASN A C 1
ATOM 817 O O . ASN A 1 107 ? 45.903 -4.387 -61.923 1.00 74.31 107 ASN A O 1
ATOM 821 N N . SER A 1 108 ? 47.008 -3.983 -60.015 1.00 53.88 108 SER A N 1
ATOM 822 C CA . SER A 1 108 ? 47.698 -2.742 -60.410 1.00 53.88 108 SER A CA 1
ATOM 823 C C . SER A 1 108 ? 49.205 -2.932 -60.366 1.00 53.88 108 SER A C 1
ATOM 825 O O . SER A 1 108 ? 49.878 -2.510 -61.329 1.00 53.88 108 SER A O 1
#

Radius of gyration: 31.73 Å; Cα contacts (8 Å, |Δi|>4): 86; chains: 1; bounding box: 77×22×83 Å

pLDDT: mean 88.59, std 12.33, range [44.38, 98.25]

Solvent-accessible surface area (backbone atoms only — not comparable to full-atom values): 6357 Å² total; per-residue (Å²): 134,86,70,80,72,64,67,50,72,79,54,100,49,32,32,36,37,51,40,95,83,73,47,41,38,35,37,33,34,62,47,99,93,43,78,43,78,78,46,75,38,70,46,65,71,62,46,50,50,53,50,53,55,48,51,56,53,50,53,54,55,48,52,53,53,49,54,54,51,64,70,58,76,76,66,77,84,74,48,71,62,59,56,50,51,54,50,52,53,50,51,52,52,51,52,52,52,53,51,50,50,53,52,55,68,73,76,108

Foldseek 3Di:
DDDDFDWADPDPFWIWTADPVNQKIFIWGQDPVGIDTPDIDSDPVVVVVVSVVVNVVVVVVVVVVVVVVVVPPDDDPCDPVVVVVVVVVVVVVVVVVVVVVVVVVVVD